Protein AF-A0A9C8E6C1-F1 (afdb_monomer)

Secondary structure (DSSP, 8-state):
--PPPS------------SS-------EEE-SS-B-STTTB-TTT-BB--TT-TTTT-B-TTSEEE-S-BS----

Sequence (75 aa):
MAKRLPGSEEGEVLKGRIIRGGKAKGEALVSPEPIGFLGGVDPETGVVVERGHPLEGQRVSGRVLVFPTGKGSTV

Nearest PDB structures (foldseek):
  7cns-assembly1_B  TM=9.613E-01  e=2.465E-03  Thermococcus kodakarensis KOD1
  7cnp-assembly3_C  TM=9.732E-01  e=5.920E-02  Agrobacterium tumefaciens
  7cnq-assembly4_D  TM=9.859E-01  e=6.759E-02  Agrobacterium tumefaciens
  5zlu-assembly1_g  TM=3.127E-01  e=9.701E+00  Thermus thermophilus HB8

Solvent-accessible surface area (backbone atoms only — not comparable to full-atom values): 5210 Å² total; per-residue (Å²): 143,79,85,82,79,90,80,84,81,76,74,83,85,83,87,76,87,79,88,71,90,84,87,88,85,51,59,76,47,77,41,95,53,62,49,32,67,82,82,24,30,41,88,90,74,32,28,25,63,33,84,92,45,97,52,50,76,40,65,52,70,83,41,39,78,44,57,82,43,79,41,81,94,68,134

Structure (mmCIF, N/CA/C/O backbone):
data_AF-A0A9C8E6C1-F1
#
_entry.id   AF-A0A9C8E6C1-F1
#
loop_
_atom_site.group_PDB
_atom_site.id
_atom_site.type_symbol
_atom_site.label_atom_id
_atom_site.label_alt_id
_atom_site.label_comp_id
_atom_site.label_asym_id
_atom_site.label_entity_id
_atom_site.label_seq_id
_atom_site.pdbx_PDB_ins_code
_atom_site.Cartn_x
_atom_site.Cartn_y
_atom_site.Cartn_z
_atom_site.occupancy
_atom_site.B_iso_or_equiv
_atom_site.auth_seq_id
_atom_site.auth_comp_id
_atom_site.auth_asym_id
_atom_site.auth_atom_id
_atom_site.pdbx_PDB_model_num
ATOM 1 N N . MET A 1 1 ? -4.738 -11.826 45.199 1.00 48.25 1 MET A N 1
ATOM 2 C CA . MET A 1 1 ? -3.890 -12.471 44.174 1.00 48.25 1 MET A CA 1
ATOM 3 C C . MET A 1 1 ? -4.782 -13.006 43.061 1.00 48.25 1 MET A C 1
ATOM 5 O O . MET A 1 1 ? -5.418 -14.029 43.247 1.00 48.25 1 MET A O 1
ATOM 9 N N . ALA A 1 2 ? -4.844 -12.310 41.930 1.00 44.59 2 ALA A N 1
ATOM 10 C CA . ALA A 1 2 ? -5.280 -12.861 40.649 1.00 44.59 2 ALA A CA 1
ATOM 11 C C . ALA A 1 2 ? -4.400 -12.176 39.598 1.00 44.59 2 ALA A C 1
ATOM 13 O O . ALA A 1 2 ? -4.363 -10.948 39.519 1.00 44.59 2 ALA A O 1
ATOM 14 N N . LYS A 1 3 ? -3.555 -12.964 38.933 1.00 46.19 3 LYS A N 1
ATOM 15 C CA . LYS A 1 3 ? -2.509 -12.485 38.025 1.00 46.19 3 LYS A CA 1
ATOM 16 C C . LYS A 1 3 ? -3.170 -11.848 36.799 1.00 46.19 3 LYS A C 1
ATOM 18 O O . LYS A 1 3 ? -3.969 -12.501 36.136 1.00 46.19 3 LYS A O 1
ATOM 23 N N . ARG A 1 4 ? -2.835 -10.587 36.504 1.00 48.06 4 ARG A N 1
ATOM 24 C CA . ARG A 1 4 ? -3.132 -9.965 35.206 1.00 48.06 4 ARG A CA 1
ATOM 25 C C . ARG A 1 4 ? -2.360 -10.728 34.124 1.00 48.06 4 ARG A C 1
ATOM 27 O O . ARG A 1 4 ? -1.156 -10.927 34.268 1.00 48.06 4 ARG A O 1
ATOM 34 N N . LEU A 1 5 ? -3.064 -11.173 33.087 1.00 58.72 5 LEU A N 1
ATOM 35 C CA . LEU A 1 5 ? -2.482 -11.756 31.877 1.00 58.72 5 LEU A CA 1
ATOM 36 C C . LEU A 1 5 ? -1.936 -10.619 30.988 1.00 58.72 5 LEU A C 1
ATOM 38 O O . LEU A 1 5 ? -2.615 -9.599 30.858 1.00 58.72 5 LEU A O 1
ATOM 42 N N . PRO A 1 6 ? -0.740 -10.752 30.392 1.00 54.44 6 PRO A N 1
ATOM 43 C CA . PRO A 1 6 ? -0.232 -9.800 29.410 1.00 54.44 6 PRO A CA 1
ATOM 44 C C . PRO A 1 6 ? -0.841 -10.095 28.026 1.00 54.44 6 PRO A C 1
ATOM 46 O O . PRO A 1 6 ? -0.865 -11.252 27.615 1.00 54.44 6 PRO A O 1
ATOM 49 N N . GLY A 1 7 ? -1.302 -9.064 27.303 1.00 50.12 7 GLY A N 1
ATOM 50 C CA . GLY A 1 7 ? -1.509 -9.158 25.846 1.00 50.12 7 GLY A CA 1
ATOM 51 C C . GLY A 1 7 ? -2.912 -8.905 25.280 1.00 50.12 7 GLY A C 1
ATOM 52 O O . GLY A 1 7 ? -3.263 -9.519 24.280 1.00 50.12 7 GLY A O 1
ATOM 53 N N . SER A 1 8 ? -3.725 -8.014 25.851 1.00 50.34 8 SER A N 1
ATOM 54 C CA . SER A 1 8 ? -4.853 -7.438 25.101 1.00 50.34 8 SER A CA 1
ATOM 55 C C . SER A 1 8 ? -4.344 -6.258 24.264 1.00 50.34 8 SER A C 1
ATOM 57 O O . SER A 1 8 ? -4.332 -5.124 24.739 1.00 50.34 8 SER A O 1
ATOM 59 N N . GLU A 1 9 ? -3.871 -6.518 23.043 1.00 56.66 9 GLU A N 1
ATOM 60 C CA . GLU A 1 9 ? -3.628 -5.466 22.044 1.00 56.66 9 GLU A CA 1
ATOM 61 C C . GLU A 1 9 ? -4.982 -4.919 21.564 1.00 56.66 9 GLU A C 1
ATOM 63 O O . GLU A 1 9 ? -5.515 -5.302 20.522 1.00 56.66 9 GLU A O 1
ATOM 68 N N . GLU A 1 10 ? -5.592 -4.050 22.368 1.00 61.03 10 GLU A N 1
ATOM 69 C CA . GLU A 1 10 ? -6.689 -3.199 21.916 1.00 61.03 10 GLU A CA 1
ATOM 70 C C . GLU A 1 10 ? -6.107 -2.187 20.923 1.00 61.03 10 GLU A C 1
ATOM 72 O O . GLU A 1 10 ? -5.535 -1.167 21.302 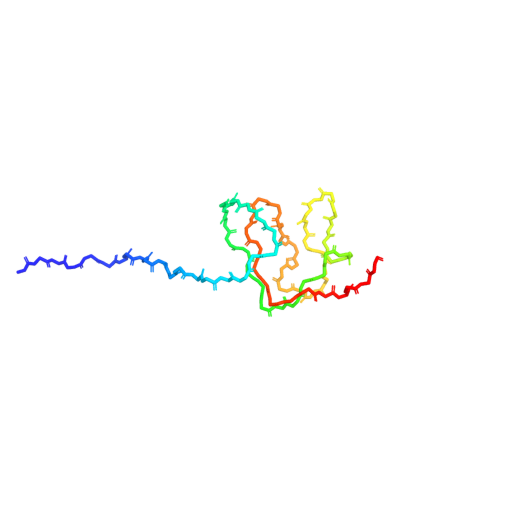1.00 61.03 10 GLU A O 1
ATOM 77 N N . GLY A 1 11 ? -6.179 -2.520 19.634 1.00 68.94 11 GLY A N 1
ATOM 78 C CA . GLY A 1 11 ? -5.748 -1.627 18.564 1.00 68.94 11 GLY A CA 1
ATOM 79 C C . GLY A 1 11 ? -6.528 -0.310 18.592 1.00 68.94 11 GLY A C 1
ATOM 80 O O . GLY A 1 11 ? -7.751 -0.297 18.745 1.00 68.94 11 GLY A O 1
ATOM 81 N N . GLU A 1 12 ? -5.824 0.807 18.428 1.00 86.81 12 GLU A N 1
ATOM 82 C CA . GLU A 1 12 ? -6.439 2.131 18.358 1.00 86.81 12 GLU A CA 1
ATOM 83 C C . GLU A 1 12 ? -7.229 2.303 17.048 1.00 86.81 12 GLU A C 1
ATOM 85 O O . GLU A 1 12 ? -6.760 1.962 15.959 1.00 86.81 12 GLU A O 1
ATOM 90 N N . VAL A 1 13 ? -8.448 2.847 17.139 1.00 90.62 13 VAL A N 1
ATOM 91 C CA . VAL A 1 13 ? -9.286 3.123 15.963 1.00 90.62 13 VAL A CA 1
ATOM 92 C C . VAL A 1 13 ? -8.989 4.521 15.434 1.00 90.62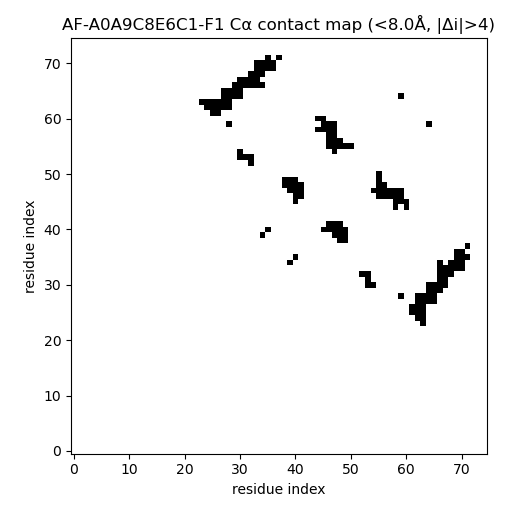 13 VAL A C 1
ATOM 94 O O . VAL A 1 13 ? -9.442 5.526 15.986 1.00 90.62 13 VAL A 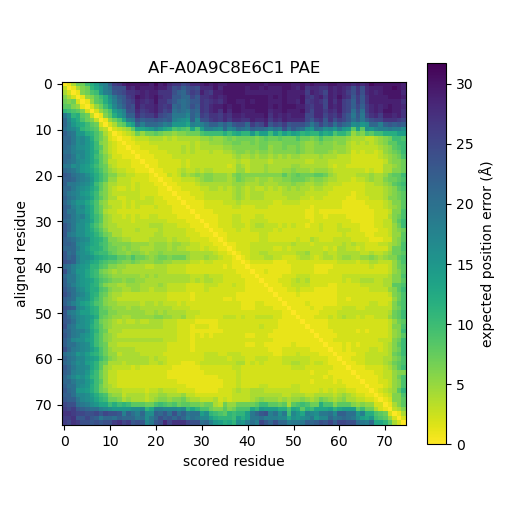O 1
ATOM 97 N N . LEU A 1 14 ? -8.291 4.579 14.304 1.00 90.12 14 LEU A N 1
ATOM 98 C CA . LEU A 1 14 ? -8.018 5.827 13.600 1.00 90.12 14 LEU A CA 1
ATOM 99 C C . LEU A 1 14 ? -9.228 6.263 12.761 1.00 90.12 14 LEU A C 1
ATOM 101 O O . LEU A 1 14 ? -9.855 5.461 12.064 1.00 90.12 14 LEU A O 1
ATOM 105 N N . LYS A 1 15 ? -9.545 7.562 12.796 1.00 93.88 15 LYS A N 1
ATOM 106 C CA . LYS A 1 15 ? -10.573 8.180 11.945 1.00 93.88 15 LYS A CA 1
ATOM 107 C C . LYS A 1 15 ? -9.900 9.005 10.855 1.00 93.88 15 LYS A C 1
ATOM 109 O O . LYS A 1 15 ? -9.159 9.934 11.152 1.00 93.88 15 LYS A O 1
ATOM 114 N N . GLY A 1 16 ? -10.186 8.677 9.598 1.00 92.06 16 GLY A N 1
ATOM 115 C CA . GLY A 1 16 ? -9.674 9.391 8.428 1.00 92.06 16 GLY A CA 1
ATOM 116 C C . GLY A 1 16 ? -10.785 9.947 7.541 1.00 92.06 16 GLY A C 1
ATOM 117 O O . GLY A 1 16 ? -11.960 9.599 7.683 1.00 92.06 16 GLY A O 1
ATOM 118 N N . ARG A 1 17 ? -10.407 10.801 6.584 1.00 96.88 17 ARG A N 1
ATOM 119 C CA . ARG A 1 17 ? -11.310 11.254 5.520 1.00 96.88 17 ARG A CA 1
ATOM 120 C C . ARG A 1 17 ? -11.492 10.134 4.495 1.00 96.88 17 ARG A C 1
ATOM 122 O O . ARG A 1 17 ? -10.525 9.676 3.896 1.00 96.88 17 ARG A O 1
ATOM 129 N N . ILE A 1 18 ? -12.736 9.743 4.245 1.00 94.75 18 ILE A N 1
ATOM 130 C CA . ILE A 1 18 ? -13.067 8.734 3.235 1.00 94.75 18 ILE A CA 1
ATOM 131 C C . ILE A 1 18 ? -13.162 9.412 1.865 1.00 94.75 18 ILE A C 1
ATOM 133 O O . ILE A 1 18 ? -13.969 10.319 1.676 1.00 94.75 18 ILE A O 1
ATOM 137 N N . ILE A 1 19 ? -12.347 8.959 0.909 1.00 94.81 19 ILE A N 1
ATOM 138 C CA . ILE A 1 19 ? -12.422 9.397 -0.496 1.00 94.81 19 ILE A CA 1
ATOM 139 C C . ILE A 1 19 ? -13.392 8.515 -1.293 1.00 94.81 19 ILE A C 1
ATOM 141 O O . ILE A 1 19 ? -14.171 9.018 -2.097 1.00 94.81 19 ILE A O 1
ATOM 145 N N . ARG A 1 20 ? -13.393 7.200 -1.033 1.00 95.12 20 ARG A N 1
ATOM 146 C CA . ARG A 1 20 ? -14.327 6.229 -1.618 1.00 95.12 20 ARG A CA 1
ATOM 147 C C . ARG A 1 20 ? -14.808 5.260 -0.543 1.00 95.12 20 ARG A C 1
ATOM 149 O O . ARG A 1 20 ? -14.000 4.728 0.212 1.00 95.12 20 ARG A O 1
ATOM 156 N N . GLY A 1 21 ? -16.123 5.066 -0.456 1.00 94.94 21 GLY A N 1
ATOM 157 C CA . GLY A 1 21 ? -16.734 4.168 0.525 1.00 94.94 21 GLY A CA 1
ATOM 158 C C . GLY A 1 21 ? -16.450 2.690 0.242 1.00 94.94 21 GLY A C 1
ATOM 159 O O . GLY A 1 21 ? -16.219 2.300 -0.901 1.00 94.94 21 GLY A O 1
ATOM 160 N N . GLY A 1 22 ? -16.493 1.869 1.292 1.00 94.94 22 GLY A N 1
ATOM 161 C CA . GLY A 1 22 ? -16.268 0.425 1.232 1.00 94.94 22 GLY A CA 1
ATOM 162 C C . GLY A 1 22 ? -15.864 -0.141 2.594 1.00 94.94 22 GLY A C 1
ATOM 163 O O . GLY A 1 22 ? -15.625 0.611 3.539 1.00 94.94 22 GLY A O 1
ATOM 164 N N . LYS A 1 23 ? -15.801 -1.471 2.704 1.00 94.75 23 LYS A N 1
ATOM 165 C CA . LYS A 1 23 ? -15.256 -2.181 3.870 1.00 94.75 23 LYS A CA 1
ATOM 166 C C . LYS A 1 23 ? -14.330 -3.287 3.377 1.00 94.75 23 LYS A C 1
ATOM 168 O O . LYS A 1 23 ? -14.704 -4.034 2.480 1.00 94.75 23 LYS A O 1
ATOM 173 N N . ALA A 1 24 ? -13.149 -3.390 3.972 1.00 93.69 24 ALA A N 1
ATOM 174 C CA . ALA A 1 24 ? -12.170 -4.430 3.683 1.00 93.69 24 ALA A CA 1
ATOM 175 C C . ALA A 1 24 ? -11.442 -4.822 4.975 1.00 93.69 24 ALA A C 1
ATOM 177 O O . ALA A 1 24 ? -11.394 -4.042 5.926 1.00 93.69 24 ALA A O 1
ATOM 178 N N . LYS A 1 25 ? -10.886 -6.034 5.003 1.00 94.56 25 LYS A N 1
ATOM 179 C CA . LYS A 1 25 ? -10.033 -6.543 6.080 1.00 94.56 25 LYS A CA 1
ATOM 180 C C . LYS A 1 25 ? -8.887 -7.324 5.447 1.00 94.56 25 LYS A C 1
ATOM 182 O O . LYS A 1 25 ? -9.117 -8.081 4.510 1.00 94.56 25 LYS A O 1
ATOM 187 N N . GLY A 1 26 ? -7.687 -7.156 5.979 1.00 94.56 26 GLY A N 1
ATOM 188 C CA . GLY A 1 26 ? -6.490 -7.859 5.538 1.00 94.56 26 GLY A CA 1
ATOM 189 C C . GLY A 1 26 ? -5.310 -7.510 6.435 1.00 94.56 26 GLY A C 1
ATOM 190 O O . GLY A 1 26 ? -5.422 -6.635 7.295 1.00 94.56 26 GLY A O 1
ATOM 191 N N . GLU A 1 27 ? -4.195 -8.203 6.233 1.00 95.69 27 GLU A N 1
ATOM 192 C CA . GLU A 1 27 ? -2.927 -7.866 6.880 1.00 95.69 27 GLU A CA 1
ATOM 193 C C . GLU A 1 27 ? -2.454 -6.484 6.411 1.00 95.69 27 GLU A C 1
ATOM 195 O O . GLU A 1 27 ? -2.561 -6.160 5.223 1.00 95.69 27 GLU A O 1
ATOM 200 N N . ALA A 1 28 ? -1.968 -5.658 7.339 1.00 95.12 28 ALA A N 1
ATOM 201 C CA . ALA A 1 28 ? -1.462 -4.334 7.011 1.00 95.12 28 ALA A CA 1
ATOM 202 C C . ALA A 1 28 ? -0.082 -4.447 6.348 1.00 95.12 28 ALA A C 1
ATOM 204 O O . ALA A 1 28 ? 0.855 -4.978 6.938 1.00 95.12 28 ALA A O 1
ATOM 205 N N . LEU A 1 29 ? 0.049 -3.909 5.137 1.00 96.81 29 LEU A N 1
ATOM 206 C CA . LEU A 1 29 ? 1.328 -3.717 4.463 1.00 96.81 29 LEU A CA 1
ATOM 207 C C . LEU A 1 29 ? 1.685 -2.234 4.554 1.00 96.81 29 LEU A C 1
ATOM 209 O O . LEU A 1 29 ? 1.073 -1.405 3.882 1.00 96.81 29 LEU A O 1
ATOM 213 N N . VAL A 1 30 ? 2.629 -1.897 5.428 1.00 96.38 30 VAL A N 1
ATOM 214 C CA . VAL A 1 30 ? 2.929 -0.507 5.787 1.00 96.38 30 VAL A CA 1
ATOM 215 C C . VAL A 1 30 ? 4.234 -0.071 5.131 1.00 96.38 30 VAL A C 1
ATOM 217 O O . VAL A 1 30 ? 5.254 -0.733 5.300 1.00 96.38 30 VAL A O 1
ATOM 220 N N . SER A 1 31 ? 4.209 1.051 4.413 1.00 95.81 31 SER A N 1
ATOM 221 C CA . SER A 1 31 ? 5.413 1.727 3.924 1.00 95.81 31 SER A CA 1
ATOM 222 C C . SER A 1 31 ? 5.536 3.107 4.565 1.00 95.81 31 SER A C 1
ATOM 224 O O . SER A 1 31 ? 4.559 3.861 4.561 1.00 95.81 31 SER A O 1
ATOM 226 N N . PRO A 1 32 ? 6.720 3.485 5.075 1.00 95.44 32 PRO A N 1
ATOM 227 C CA . PRO A 1 32 ? 6.997 4.866 5.452 1.00 95.44 32 PRO A CA 1
ATOM 228 C C . PRO A 1 32 ? 7.274 5.762 4.232 1.00 95.44 32 PRO A C 1
ATOM 230 O O . PRO A 1 32 ? 7.308 6.980 4.380 1.00 95.44 32 PRO A O 1
ATOM 233 N N . GLU A 1 33 ? 7.466 5.187 3.040 1.00 94.88 33 GLU A N 1
ATOM 234 C CA . GLU A 1 33 ? 7.777 5.921 1.812 1.00 94.88 33 GLU A CA 1
ATOM 235 C C . GLU A 1 33 ? 6.575 6.033 0.856 1.00 94.88 33 GLU A C 1
ATOM 237 O O . GLU A 1 33 ? 5.656 5.205 0.907 1.00 94.88 33 GLU A O 1
ATOM 242 N N . PRO A 1 34 ? 6.551 7.060 -0.019 1.00 93.56 34 PRO A N 1
ATOM 243 C CA . PRO A 1 34 ? 5.523 7.205 -1.043 1.00 93.56 34 PRO A CA 1
ATOM 244 C C . PRO A 1 34 ? 5.484 6.031 -2.024 1.00 93.56 34 PRO A C 1
ATOM 246 O O . PRO A 1 34 ? 6.524 5.588 -2.501 1.00 93.56 34 PRO A O 1
ATOM 249 N N . ILE A 1 35 ? 4.282 5.601 -2.417 1.00 92.56 35 ILE A N 1
ATOM 250 C CA . ILE A 1 35 ? 4.097 4.489 -3.364 1.00 92.56 35 ILE A CA 1
ATOM 251 C C . ILE A 1 35 ? 3.632 5.006 -4.725 1.00 92.56 35 ILE A C 1
ATOM 253 O O . ILE A 1 35 ? 2.652 5.749 -4.823 1.00 92.56 35 ILE A O 1
ATOM 257 N N . GLY A 1 36 ? 4.310 4.576 -5.790 1.00 91.06 36 GLY A N 1
ATOM 258 C CA . GLY A 1 36 ? 3.872 4.757 -7.173 1.00 91.06 36 GLY A CA 1
ATOM 259 C C . GLY A 1 36 ? 3.200 3.493 -7.705 1.00 91.06 36 GLY A C 1
ATOM 260 O O . GLY A 1 36 ? 3.849 2.464 -7.853 1.00 91.06 36 GLY A O 1
ATOM 261 N N . PHE A 1 37 ? 1.906 3.557 -8.021 1.00 88.62 37 PHE A N 1
ATOM 262 C CA . PHE A 1 37 ? 1.202 2.410 -8.614 1.00 88.62 37 PHE A CA 1
ATOM 263 C C . PHE A 1 37 ? 1.507 2.241 -10.106 1.00 88.62 37 PHE A C 1
ATOM 265 O O . PHE A 1 37 ? 1.497 1.123 -10.610 1.00 88.62 37 PHE A O 1
ATOM 272 N N . LEU A 1 38 ? 1.808 3.336 -10.809 1.00 88.06 38 LEU A N 1
ATOM 273 C CA . LEU A 1 38 ? 2.178 3.306 -12.219 1.00 88.06 38 LEU A CA 1
ATOM 274 C C . LEU A 1 38 ? 3.689 3.068 -12.343 1.00 88.06 38 LEU A C 1
ATOM 276 O O . LEU A 1 38 ? 4.489 3.952 -12.049 1.00 88.06 38 LEU A O 1
ATOM 280 N N . GLY A 1 39 ? 4.076 1.852 -12.729 1.00 87.44 39 GLY A N 1
ATOM 281 C CA . GLY A 1 39 ? 5.477 1.450 -12.912 1.00 87.44 39 GLY A CA 1
ATOM 282 C C . GLY A 1 39 ? 6.204 0.983 -11.644 1.00 87.44 39 GLY A C 1
ATOM 283 O O . GLY A 1 39 ? 7.215 0.299 -11.761 1.00 87.44 39 GLY A O 1
ATOM 284 N N . GLY A 1 40 ? 5.690 1.288 -10.447 1.00 91.12 40 GLY A N 1
ATOM 285 C CA . GLY A 1 40 ? 6.238 0.780 -9.180 1.00 91.12 40 GLY A CA 1
ATOM 286 C C . GLY A 1 40 ? 5.602 -0.527 -8.696 1.00 91.12 40 GLY A C 1
ATOM 287 O O . GLY A 1 40 ? 6.159 -1.192 -7.822 1.00 91.12 40 GLY A O 1
ATOM 288 N N . VAL A 1 41 ? 4.466 -0.926 -9.276 1.00 94.56 41 VAL A N 1
ATOM 289 C CA . VAL A 1 41 ? 3.768 -2.183 -8.981 1.00 94.56 41 VAL A CA 1
ATOM 290 C C . VAL A 1 41 ? 3.470 -2.906 -10.289 1.00 94.56 41 VAL A C 1
ATOM 292 O O . VAL A 1 41 ? 2.934 -2.314 -11.224 1.00 94.56 41 VAL A O 1
ATOM 295 N N . ASP A 1 42 ? 3.809 -4.188 -10.346 1.00 94.56 42 ASP A N 1
ATOM 296 C CA . ASP A 1 42 ? 3.452 -5.066 -1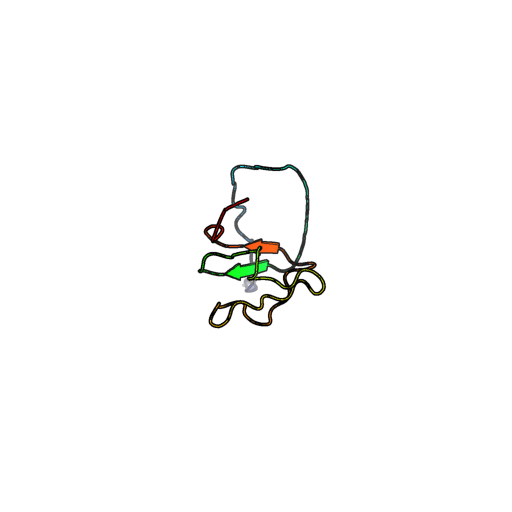1.453 1.00 94.56 42 ASP A CA 1
ATOM 297 C C . ASP A 1 42 ? 1.922 -5.284 -11.462 1.00 94.56 42 ASP A C 1
ATOM 299 O O . ASP A 1 42 ? 1.364 -5.740 -10.457 1.00 94.56 42 ASP A O 1
ATOM 303 N N . PRO A 1 43 ? 1.210 -4.941 -12.552 1.00 92.25 43 PRO A N 1
ATOM 304 C CA . PRO A 1 43 ? -0.253 -4.962 -12.581 1.00 92.25 43 PRO A CA 1
ATOM 305 C C . PRO A 1 43 ? -0.850 -6.375 -12.622 1.00 92.25 43 PRO A C 1
ATOM 307 O O . PRO A 1 43 ? -2.006 -6.550 -12.236 1.00 92.25 43 PRO A O 1
ATOM 310 N N . GLU A 1 44 ? -0.095 -7.379 -13.072 1.00 93.44 44 GLU A N 1
ATOM 311 C CA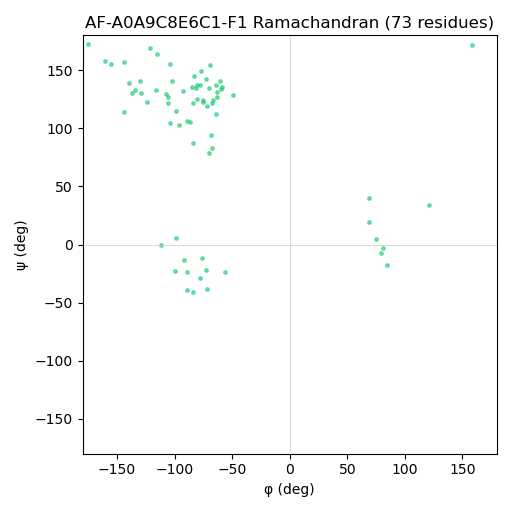 . GLU A 1 44 ? -0.574 -8.761 -13.180 1.00 93.44 44 GLU A CA 1
ATOM 312 C C . GLU A 1 44 ? -0.436 -9.498 -11.844 1.00 93.44 44 GLU A C 1
ATOM 314 O O . GLU A 1 44 ? -1.320 -10.244 -11.413 1.00 93.44 44 GLU A O 1
ATOM 319 N N . THR A 1 45 ? 0.675 -9.267 -11.151 1.00 94.69 45 THR A N 1
ATOM 320 C CA . THR A 1 45 ? 1.022 -9.965 -9.910 1.00 94.69 45 THR A CA 1
ATOM 321 C C . THR A 1 45 ? 0.705 -9.148 -8.661 1.00 94.69 45 THR A C 1
ATOM 323 O O . THR A 1 45 ? 0.524 -9.721 -7.586 1.00 94.69 45 THR A O 1
ATOM 326 N N . GLY A 1 46 ? 0.621 -7.822 -8.767 1.00 94.12 46 GLY A N 1
ATOM 327 C CA . GLY A 1 46 ? 0.501 -6.917 -7.625 1.00 94.12 46 GLY A CA 1
ATOM 328 C C . GLY A 1 46 ? 1.768 -6.848 -6.769 1.00 94.12 46 GLY A C 1
ATOM 329 O O . GLY A 1 46 ? 1.678 -6.495 -5.592 1.00 94.12 46 GLY A O 1
ATOM 330 N N . VAL A 1 47 ? 2.926 -7.245 -7.300 1.00 96.88 47 VAL A N 1
ATOM 331 C CA . VAL A 1 47 ? 4.217 -7.158 -6.604 1.00 96.88 47 VAL A CA 1
ATOM 332 C C . VAL A 1 47 ? 4.813 -5.768 -6.800 1.00 96.88 47 VAL A C 1
ATOM 334 O O . VAL A 1 47 ? 4.803 -5.236 -7.906 1.00 96.88 47 VAL A O 1
ATOM 337 N N . VAL A 1 48 ? 5.339 -5.167 -5.734 1.00 96.56 48 VAL A N 1
ATOM 338 C CA . VAL A 1 48 ? 6.094 -3.912 -5.825 1.00 96.56 48 VAL A CA 1
ATOM 339 C C . VAL A 1 48 ? 7.447 -4.203 -6.478 1.00 96.56 48 VAL A C 1
ATOM 341 O O . VAL A 1 48 ? 8.236 -4.987 -5.953 1.00 96.56 48 VAL A O 1
ATOM 344 N N . VAL A 1 49 ? 7.711 -3.574 -7.620 1.00 96.56 49 VAL A N 1
ATOM 345 C CA . VAL A 1 49 ? 8.926 -3.760 -8.436 1.00 96.56 49 VAL A CA 1
ATOM 346 C C . VAL A 1 49 ? 9.835 -2.527 -8.438 1.00 96.56 49 VAL A C 1
ATOM 348 O O . VAL A 1 49 ? 10.888 -2.532 -9.077 1.00 96.56 49 VAL A O 1
ATOM 351 N N . GLU A 1 50 ? 9.443 -1.460 -7.732 1.00 94.12 50 GLU A N 1
ATOM 352 C CA . GLU A 1 50 ? 10.282 -0.273 -7.559 1.00 94.12 50 GLU A CA 1
ATOM 353 C C . GLU A 1 50 ? 11.548 -0.627 -6.767 1.00 94.12 50 GLU A C 1
ATOM 355 O O . GLU A 1 50 ? 11.489 -0.938 -5.577 1.00 94.12 50 GLU A O 1
ATOM 360 N N . ARG A 1 51 ? 12.699 -0.560 -7.442 1.00 94.19 51 ARG A N 1
ATOM 361 C CA . ARG A 1 51 ? 13.999 -0.869 -6.840 1.00 94.19 51 ARG A CA 1
ATOM 362 C C . ARG A 1 51 ? 14.338 0.094 -5.710 1.00 94.19 51 ARG A C 1
ATOM 364 O O . ARG A 1 51 ? 14.291 1.308 -5.900 1.00 94.19 51 ARG A O 1
ATOM 371 N N . GLY A 1 52 ? 14.755 -0.455 -4.574 1.00 93.75 52 GLY A N 1
ATOM 372 C CA . GLY A 1 52 ? 15.136 0.296 -3.380 1.00 93.75 52 GLY A CA 1
ATOM 373 C C . GLY A 1 52 ? 13.957 0.749 -2.521 1.00 93.75 52 GLY A C 1
ATOM 374 O O . GLY A 1 52 ? 14.186 1.304 -1.451 1.00 93.75 52 GLY A O 1
ATOM 375 N N . HIS A 1 53 ? 12.716 0.493 -2.945 1.00 95.06 53 HIS A N 1
ATOM 376 C CA . HIS A 1 53 ? 11.547 0.794 -2.130 1.00 95.06 53 HIS A CA 1
ATOM 377 C C . HIS A 1 53 ? 11.441 -0.212 -0.959 1.00 95.06 53 HIS A C 1
ATOM 379 O O . HIS A 1 53 ? 11.663 -1.407 -1.162 1.00 95.06 53 HIS A O 1
ATOM 385 N N . PRO A 1 54 ? 11.015 0.196 0.254 1.00 96.31 54 PRO A N 1
ATOM 386 C CA . PRO A 1 54 ? 10.892 -0.674 1.429 1.00 96.31 54 PRO A CA 1
ATOM 387 C C . PRO A 1 54 ? 9.995 -1.898 1.228 1.00 96.31 54 PRO A C 1
ATOM 389 O O . PRO A 1 54 ? 10.102 -2.889 1.945 1.00 96.31 54 PRO A O 1
ATOM 392 N N . LEU A 1 55 ? 9.079 -1.803 0.266 1.00 96.69 55 LEU A N 1
ATOM 393 C CA . LEU A 1 55 ? 8.165 -2.878 -0.107 1.00 96.69 55 LEU A CA 1
ATOM 394 C C . LEU A 1 55 ? 8.603 -3.670 -1.346 1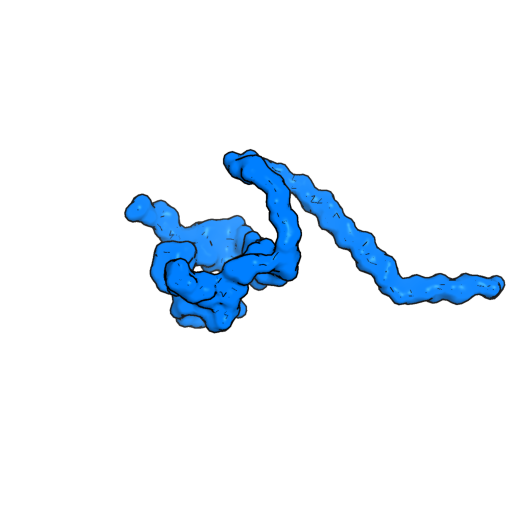.00 96.69 55 LEU A C 1
ATOM 396 O O . LEU A 1 55 ? 7.821 -4.502 -1.789 1.00 96.69 55 LEU A O 1
ATOM 400 N N . GLU A 1 56 ? 9.786 -3.439 -1.924 1.00 97.00 56 GLU A N 1
ATOM 401 C CA . GLU A 1 56 ? 10.273 -4.191 -3.092 1.00 97.00 56 GLU A CA 1
ATOM 402 C C . GLU A 1 56 ? 10.128 -5.713 -2.879 1.00 97.00 56 GLU A C 1
ATOM 404 O O . GLU A 1 56 ? 10.496 -6.260 -1.838 1.00 97.00 56 GLU A O 1
ATOM 409 N N . GLY A 1 57 ? 9.518 -6.401 -3.850 1.00 97.00 57 GLY A N 1
ATOM 410 C CA . GLY A 1 57 ? 9.224 -7.837 -3.794 1.00 97.00 57 GLY A CA 1
ATOM 411 C C . GLY A 1 57 ? 7.986 -8.226 -2.975 1.00 97.00 57 GLY A C 1
ATOM 412 O O . GLY A 1 57 ? 7.568 -9.385 -3.015 1.00 97.00 57 GLY A O 1
ATOM 413 N N . GLN A 1 58 ? 7.349 -7.292 -2.262 1.00 97.31 58 GLN A N 1
ATOM 414 C CA . GLN A 1 58 ? 6.115 -7.554 -1.518 1.00 97.31 58 GLN A CA 1
ATOM 415 C C . GLN A 1 58 ? 4.880 -7.461 -2.414 1.00 97.31 58 GLN A C 1
ATOM 417 O O . GLN A 1 58 ? 4.785 -6.611 -3.298 1.00 97.31 58 GLN A O 1
ATOM 422 N N . ARG A 1 59 ? 3.883 -8.308 -2.138 1.00 95.94 59 ARG A N 1
ATOM 423 C CA . ARG A 1 59 ? 2.597 -8.313 -2.847 1.00 95.94 59 ARG A CA 1
ATOM 424 C C . ARG A 1 59 ? 1.561 -7.445 -2.131 1.00 95.94 59 ARG A C 1
ATOM 426 O O . ARG A 1 59 ? 1.359 -7.606 -0.928 1.00 95.94 59 ARG A O 1
ATOM 433 N N . VAL A 1 60 ? 0.868 -6.575 -2.869 1.00 95.12 60 VAL A N 1
ATOM 434 C CA . VAL A 1 60 ? -0.197 -5.701 -2.333 1.00 95.12 60 VAL A CA 1
ATOM 435 C C . VAL A 1 60 ? -1.584 -6.350 -2.373 1.00 95.12 60 VAL A C 1
ATOM 437 O O . VAL A 1 60 ? -2.466 -5.981 -1.599 1.00 95.12 60 VAL A O 1
ATOM 440 N N . SER A 1 61 ? -1.801 -7.326 -3.261 1.00 92.50 61 SER A N 1
ATOM 441 C CA . SER A 1 61 ? -3.089 -8.019 -3.393 1.00 92.50 61 SER A CA 1
ATOM 442 C C . SER A 1 61 ? -3.495 -8.709 -2.085 1.00 92.50 61 SER A C 1
ATOM 444 O O . SER A 1 61 ? -2.694 -9.418 -1.482 1.00 92.50 61 SER A O 1
ATOM 446 N N . GLY A 1 62 ? -4.756 -8.542 -1.672 1.00 92.62 62 GLY A N 1
ATOM 447 C CA . GLY A 1 62 ? -5.305 -9.177 -0.464 1.00 92.62 62 GLY A CA 1
ATOM 448 C C . GLY A 1 62 ? -4.856 -8.550 0.863 1.00 92.62 62 GLY A C 1
ATOM 449 O O . GLY A 1 62 ? -5.203 -9.063 1.926 1.00 92.62 62 GLY A O 1
ATOM 450 N N . ARG A 1 63 ? -4.109 -7.443 0.814 1.00 95.88 63 ARG A N 1
ATOM 451 C CA . ARG A 1 63 ? -3.598 -6.723 1.987 1.00 95.88 63 ARG A CA 1
ATOM 452 C C . ARG A 1 63 ? -4.204 -5.325 2.095 1.00 95.88 63 ARG A C 1
ATOM 454 O O . ARG A 1 63 ? -4.774 -4.796 1.141 1.00 95.88 63 ARG A O 1
ATOM 461 N N . VAL A 1 64 ? -4.071 -4.724 3.273 1.00 96.00 64 VAL A N 1
ATOM 462 C CA . VAL A 1 64 ? -4.402 -3.315 3.515 1.00 96.00 64 VAL A CA 1
ATOM 463 C C . VAL A 1 64 ? -3.117 -2.508 3.388 1.00 96.00 64 VAL A C 1
ATOM 465 O O . VAL A 1 64 ? -2.277 -2.528 4.281 1.00 96.00 64 VAL A O 1
ATOM 468 N N . LEU A 1 65 ? -2.946 -1.825 2.259 1.00 95.69 65 LEU A N 1
ATOM 469 C CA . LEU A 1 65 ? -1.757 -1.022 1.992 1.00 95.69 65 LEU A CA 1
ATOM 470 C C . LEU A 1 65 ? -1.860 0.345 2.688 1.00 95.69 65 LEU A C 1
ATOM 472 O O . LEU A 1 65 ? -2.829 1.074 2.472 1.00 95.69 65 LEU A O 1
ATOM 476 N N . VAL A 1 66 ? -0.863 0.696 3.501 1.00 95.69 66 VAL A N 1
ATOM 477 C CA . VAL A 1 66 ? -0.803 1.945 4.279 1.00 95.69 66 VAL A CA 1
ATOM 478 C C . VAL A 1 66 ? 0.486 2.685 3.938 1.00 95.69 66 VAL A C 1
ATOM 480 O O . VAL A 1 66 ? 1.573 2.132 4.076 1.00 95.69 66 VAL A O 1
ATOM 483 N N . PHE A 1 67 ? 0.367 3.928 3.476 1.00 95.31 67 PHE A N 1
ATOM 484 C CA . PHE A 1 67 ? 1.490 4.742 3.010 1.00 95.31 67 PHE A CA 1
ATOM 485 C C . PHE A 1 67 ? 1.145 6.237 3.124 1.00 95.31 67 PHE A C 1
ATOM 487 O O . PHE A 1 67 ? -0.039 6.586 3.116 1.00 95.31 67 PHE A O 1
ATOM 494 N N . PRO A 1 68 ? 2.140 7.135 3.242 1.00 94.25 68 PRO A N 1
ATOM 495 C CA . PRO A 1 68 ? 1.893 8.553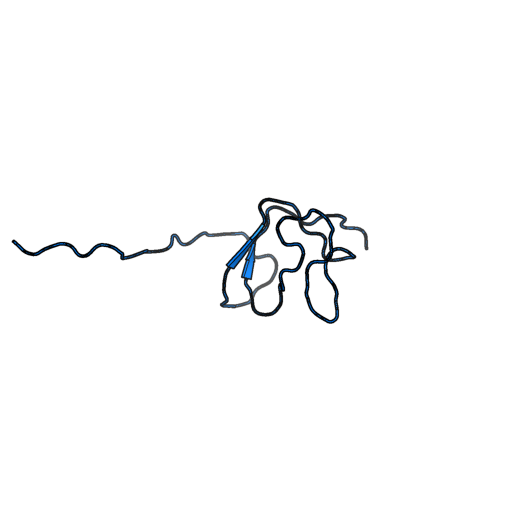 3.512 1.00 94.25 68 PRO A CA 1
ATOM 496 C C . PRO A 1 68 ? 1.304 9.322 2.322 1.00 94.25 68 PRO A C 1
ATOM 498 O O . PRO A 1 68 ? 0.463 10.197 2.514 1.00 94.25 68 PRO A O 1
ATOM 501 N N . THR A 1 69 ? 1.748 9.031 1.094 1.00 92.69 69 THR A N 1
ATOM 502 C CA . THR A 1 69 ? 1.276 9.704 -0.129 1.00 92.69 69 THR A CA 1
ATOM 503 C C . THR A 1 69 ? 1.577 8.887 -1.388 1.00 92.69 69 THR A C 1
ATOM 505 O O . THR A 1 69 ? 2.473 8.044 -1.394 1.00 92.69 69 THR A O 1
ATOM 508 N N . GLY A 1 70 ? 0.839 9.135 -2.470 1.00 88.50 70 GLY A N 1
ATOM 509 C CA . GLY A 1 70 ? 1.146 8.562 -3.781 1.00 88.50 70 GLY A CA 1
ATOM 510 C C . GLY A 1 70 ? 2.321 9.276 -4.461 1.00 88.50 70 GLY A C 1
ATOM 511 O O . GLY A 1 70 ? 2.512 10.479 -4.282 1.00 88.50 70 GLY A O 1
ATOM 512 N N . LYS A 1 71 ? 3.094 8.547 -5.270 1.00 85.19 71 LYS A N 1
ATOM 513 C CA . LYS A 1 71 ? 4.176 9.07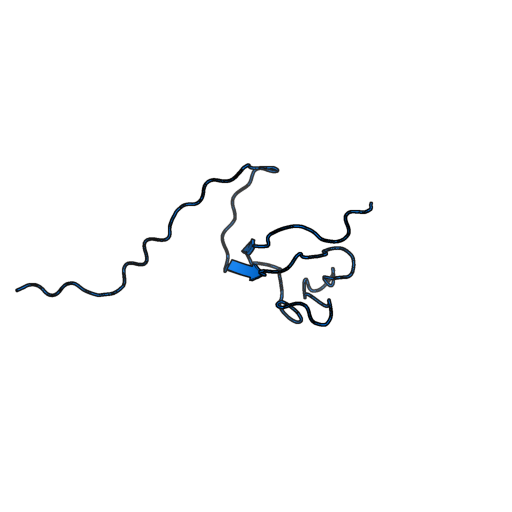7 -6.117 1.00 85.19 71 LYS A CA 1
ATOM 514 C C . LYS A 1 71 ? 3.718 9.179 -7.575 1.00 85.19 71 LYS A C 1
ATOM 516 O O . LYS A 1 71 ? 3.054 8.276 -8.074 1.00 85.19 71 LYS A O 1
ATOM 521 N N . GLY A 1 72 ? 4.124 10.252 -8.260 1.00 69.88 72 GLY A N 1
ATOM 522 C CA . GLY A 1 72 ? 4.041 10.348 -9.723 1.00 69.88 72 GLY A CA 1
ATOM 523 C C . GLY A 1 72 ? 2.626 10.453 -10.294 1.00 69.88 72 GLY A C 1
ATOM 524 O O . GLY A 1 72 ? 2.345 9.842 -11.317 1.00 69.88 72 GLY A O 1
ATOM 525 N N . SER A 1 73 ? 1.727 11.210 -9.656 1.00 56.47 73 SER A N 1
ATOM 526 C CA . SER A 1 73 ? 0.366 11.429 -10.166 1.00 56.47 73 SER A CA 1
ATOM 527 C C . SER A 1 73 ? 0.373 12.262 -11.453 1.00 56.47 73 SER A C 1
ATOM 529 O O . SER A 1 73 ? 0.204 13.479 -11.440 1.00 56.47 73 SER A O 1
ATOM 531 N N . THR A 1 74 ? 0.593 11.604 -12.583 1.00 60.03 74 THR A N 1
ATOM 532 C CA . THR A 1 74 ? 0.291 12.107 -13.923 1.00 60.03 74 THR A CA 1
ATOM 533 C C . THR A 1 74 ? -0.494 11.018 -14.650 1.00 60.03 74 THR A C 1
ATOM 535 O O . THR A 1 74 ? -0.274 9.835 -14.400 1.00 60.03 74 THR A O 1
ATOM 538 N N . VAL A 1 75 ? -1.489 11.471 -15.413 1.00 40.50 75 VAL A N 1
ATOM 539 C CA . VAL A 1 75 ? -2.631 10.723 -15.966 1.00 40.50 75 VAL A CA 1
ATOM 540 C C . VAL A 1 75 ? -2.282 9.468 -16.756 1.00 40.50 75 VAL A C 1
ATOM 542 O O . VAL A 1 75 ? -1.290 9.502 -17.516 1.00 40.50 75 VAL A O 1
#

pLDDT: mean 86.0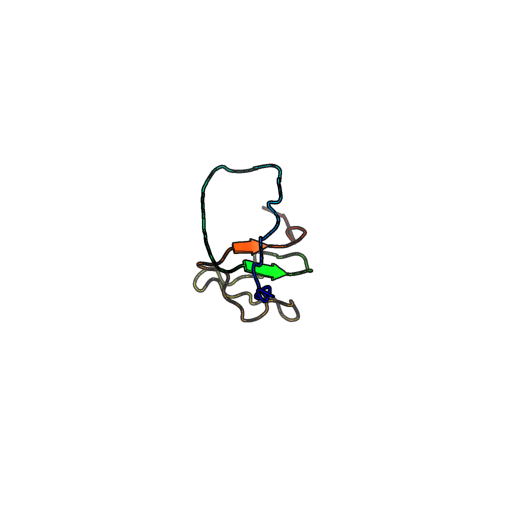, std 16.46, range [40.5, 97.31]

Foldseek 3Di:
DDDDDPDPCPDDDDDDDDPDDDDADAAEDEFAAAAEPVPQADPVQQAGCPPPGPRHRHHPPRHHYHYDYHPDPDD

Radius of gyration: 16.78 Å; Cα contacts (8 Å, |Δi|>4): 86; chains: 1; bounding box: 32×25×60 Å

Mean predicted aligned error: 8.0 Å